Protein AF-Q07NZ4-F1 (afdb_monomer_lite)

Foldseek 3Di:
DDDDDDDDDDDDDDDDDDDDDDPDDDDDDDDPPPPPVPDPPDPDPDPVVVVVVVCVVQQAACLVPLVQLLVQLLVQLCVFPDDPQLSVQQNVCCVPPVDRDHDQVSHPVVCSVCNVVSCVRSVVSSSCSRRPHDD

Organism: Rhodopseudomonas palustris (strain BisA53) (NCBI:txid316055)

Radius of gyration: 34.1 Å; chains: 1; bounding box: 49×61×90 Å

Sequence (135 aa):
MMLRGFMVTSLLLGLTGLAQAQSGGSPVPAQPRLQLHGWTLTKAPDRRVEFIRACTAHMSGRWAHPQQVCGCLHDHAAAVVDDADLREALLRGIGETGVPTIENDWVPPAKQSQIPATFTRIAKPAMQCMFDPLT

Structure (mmCIF, N/CA/C/O backbone):
data_AF-Q07NZ4-F1
#
_entry.id   AF-Q07NZ4-F1
#
loop_
_atom_site.group_PDB
_atom_site.id
_atom_site.type_symbol
_atom_site.label_atom_id
_atom_site.label_alt_id
_atom_site.label_comp_id
_atom_site.label_asym_id
_atom_site.label_entity_id
_atom_site.label_seq_id
_atom_site.pdbx_PDB_ins_code
_atom_site.Cartn_x
_atom_site.Cartn_y
_atom_site.Cartn_z
_atom_site.occupancy
_atom_site.B_iso_or_equiv
_atom_site.auth_seq_id
_atom_site.auth_comp_id
_atom_site.auth_asym_id
_atom_site.auth_atom_id
_atom_site.pdbx_PDB_model_num
ATOM 1 N N . MET A 1 1 ? -4.034 -9.150 -64.696 1.00 35.75 1 MET A N 1
ATOM 2 C CA . MET A 1 1 ? -3.905 -8.746 -66.114 1.00 35.75 1 MET A CA 1
ATOM 3 C 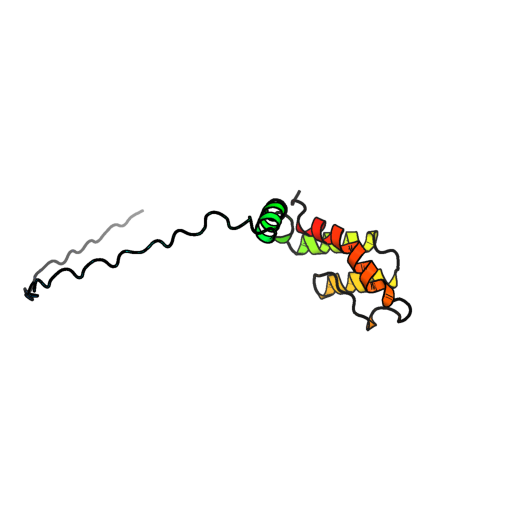C . MET A 1 1 ? -4.194 -7.253 -66.204 1.00 35.75 1 MET A C 1
ATOM 5 O O . MET A 1 1 ? -5.249 -6.891 -65.721 1.00 35.75 1 MET A O 1
ATOM 9 N N . MET A 1 2 ? -3.224 -6.471 -66.720 1.00 40.22 2 MET A N 1
ATOM 10 C CA . MET A 1 2 ? -3.282 -5.191 -67.487 1.00 40.22 2 MET A CA 1
ATOM 11 C C . MET A 1 2 ? -4.311 -4.110 -67.054 1.00 40.22 2 MET A C 1
ATOM 13 O O . MET A 1 2 ? -5.454 -4.429 -66.792 1.00 40.22 2 MET A O 1
ATOM 17 N N . LEU A 1 3 ? -4.037 -2.802 -66.969 1.00 42.41 3 LEU A N 1
ATOM 18 C CA . LEU A 1 3 ? -3.348 -1.855 -67.866 1.00 42.41 3 LEU A CA 1
ATOM 19 C C . LEU A 1 3 ? -2.727 -0.718 -67.004 1.00 42.41 3 LEU A C 1
ATOM 21 O O . LEU A 1 3 ? -3.344 -0.288 -66.039 1.00 42.41 3 LEU A O 1
ATOM 25 N N . ARG A 1 4 ? -1.464 -0.295 -67.158 1.00 46.66 4 ARG A N 1
ATOM 26 C CA . ARG A 1 4 ? -0.868 0.583 -68.196 1.00 46.66 4 ARG A CA 1
ATOM 27 C C . ARG A 1 4 ? -1.462 2.006 -68.302 1.00 46.66 4 ARG A C 1
ATOM 29 O O . ARG A 1 4 ? -2.429 2.205 -69.018 1.00 46.66 4 ARG A O 1
ATOM 36 N N . GLY A 1 5 ? -0.717 2.968 -67.736 1.00 47.03 5 GLY A N 1
ATOM 37 C CA . GLY A 1 5 ? -0.301 4.218 -68.401 1.00 47.03 5 GLY A CA 1
ATOM 38 C C . GLY A 1 5 ? -1.203 5.448 -68.256 1.00 47.03 5 GLY A C 1
ATOM 39 O O . GLY A 1 5 ? -2.384 5.374 -68.545 1.00 47.03 5 GLY A O 1
ATOM 40 N N . PHE A 1 6 ? -0.625 6.595 -67.877 1.00 46.12 6 PHE A N 1
ATOM 41 C CA . PHE A 1 6 ? -0.362 7.716 -68.799 1.00 46.12 6 PHE A CA 1
ATOM 42 C C . PHE A 1 6 ? 0.438 8.823 -68.082 1.00 46.12 6 PHE A C 1
ATOM 44 O O . PHE A 1 6 ? -0.031 9.446 -67.135 1.00 46.12 6 PHE A O 1
ATOM 51 N N . MET A 1 7 ? 1.669 9.052 -68.548 1.00 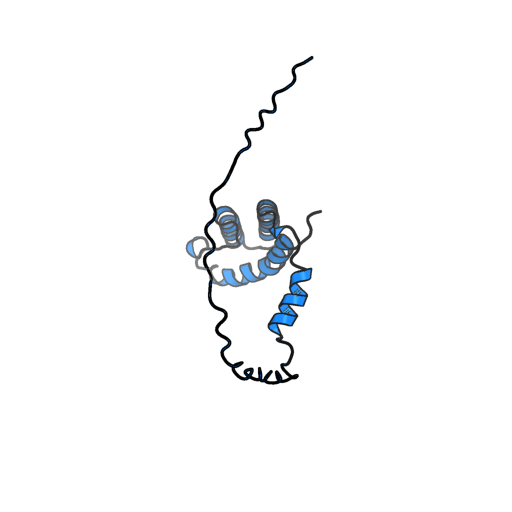46.56 7 MET A N 1
ATOM 52 C CA . MET A 1 7 ? 2.410 10.300 -68.345 1.00 46.56 7 MET A CA 1
ATOM 53 C C . MET A 1 7 ? 1.814 11.354 -69.282 1.00 46.56 7 MET A C 1
ATOM 55 O O . MET A 1 7 ? 1.688 11.084 -70.475 1.00 46.56 7 MET A O 1
ATOM 59 N N . VAL A 1 8 ? 1.537 12.559 -68.782 1.00 52.31 8 VAL A N 1
ATOM 60 C CA . VAL A 1 8 ? 1.455 13.761 -69.622 1.00 52.31 8 VAL A CA 1
ATOM 61 C C . VAL A 1 8 ? 2.265 14.862 -68.951 1.00 52.31 8 VAL A C 1
ATOM 63 O O . VAL A 1 8 ? 1.880 15.449 -67.946 1.00 52.31 8 VAL A O 1
ATOM 66 N N . THR A 1 9 ? 3.435 15.093 -69.527 1.00 51.78 9 THR A N 1
ATOM 67 C CA . THR A 1 9 ? 4.269 16.278 -69.370 1.00 51.78 9 THR A CA 1
ATOM 68 C C . THR A 1 9 ? 3.569 17.493 -69.972 1.00 51.78 9 THR A C 1
ATOM 70 O O . THR A 1 9 ? 3.121 17.443 -71.116 1.00 51.78 9 THR A O 1
ATOM 73 N N . SER A 1 10 ? 3.541 18.615 -69.257 1.00 55.16 10 SER A N 1
ATOM 74 C CA . SER A 1 10 ? 3.364 19.933 -69.869 1.00 55.16 10 SER A CA 1
ATOM 75 C C . SER A 1 10 ? 4.448 20.869 -69.357 1.00 55.16 10 SER A C 1
ATOM 77 O O . SER A 1 10 ? 4.523 21.211 -68.181 1.00 55.16 10 SER A O 1
ATOM 79 N N . LEU A 1 11 ? 5.335 21.184 -70.290 1.00 50.88 11 LEU A N 1
ATOM 80 C CA . LEU A 1 11 ? 6.380 22.189 -70.242 1.00 50.88 11 LEU A CA 1
ATOM 81 C C . LEU A 1 11 ? 5.763 23.521 -70.712 1.00 50.88 11 LEU A C 1
ATOM 83 O O . LEU A 1 11 ? 4.942 23.489 -71.627 1.00 50.88 11 LEU A O 1
ATOM 87 N N . LEU A 1 12 ? 6.188 24.660 -70.149 1.00 49.09 12 LEU A N 1
ATOM 88 C CA . LEU A 1 12 ? 6.793 25.814 -70.856 1.00 49.09 12 LEU A CA 1
ATOM 89 C C . LEU A 1 12 ? 6.670 27.125 -70.036 1.00 49.09 12 LEU A C 1
ATOM 91 O O . LEU A 1 12 ? 5.575 27.521 -69.657 1.00 49.09 12 LEU A O 1
ATOM 95 N N . LEU A 1 13 ? 7.848 27.739 -69.820 1.00 48.38 13 LEU A N 1
ATOM 96 C CA . LEU A 1 13 ? 8.247 29.165 -69.733 1.00 48.38 13 LEU A CA 1
ATOM 97 C C . LEU A 1 13 ? 7.294 30.173 -69.055 1.00 48.38 13 LEU A C 1
ATOM 99 O O . LEU A 1 13 ? 6.134 30.281 -69.408 1.00 48.38 13 LEU A O 1
ATOM 103 N N . GLY A 1 14 ? 7.713 31.057 -68.148 1.00 43.81 14 GLY A N 1
ATOM 104 C CA . GLY A 1 14 ? 9.016 31.688 -67.929 1.00 43.81 14 GLY A CA 1
ATOM 105 C C . GLY A 1 14 ? 8.795 33.205 -67.901 1.00 43.81 14 GLY A C 1
ATOM 106 O O . GLY A 1 14 ? 8.300 33.732 -68.884 1.00 43.81 14 GLY A O 1
ATOM 107 N N . LEU A 1 15 ? 9.132 33.894 -66.804 1.00 50.94 15 LEU A N 1
ATOM 108 C CA . LEU A 1 15 ? 9.283 35.356 -66.741 1.00 50.94 15 LEU A CA 1
ATOM 109 C C . LEU A 1 15 ? 10.219 35.717 -65.578 1.00 50.94 15 LEU A C 1
ATOM 111 O O . LEU A 1 15 ? 10.014 35.355 -64.422 1.00 50.94 15 LEU A O 1
ATOM 115 N N . THR A 1 16 ? 11.291 36.392 -65.957 1.00 50.34 16 THR A N 1
ATOM 116 C CA . THR A 1 16 ? 12.412 36.900 -65.172 1.00 50.34 16 THR A CA 1
ATOM 117 C C . THR A 1 16 ? 12.015 38.064 -64.265 1.00 50.34 16 THR A C 1
ATOM 119 O O . THR A 1 16 ? 11.430 39.035 -64.735 1.00 50.34 16 THR A O 1
ATOM 122 N N . GLY A 1 17 ? 12.446 38.018 -63.003 1.00 43.56 17 GLY A N 1
ATOM 123 C CA . GLY A 1 17 ? 12.473 39.162 -62.091 1.00 43.56 17 GLY A CA 1
ATOM 124 C C . GLY A 1 17 ? 13.681 39.064 -61.159 1.00 43.56 17 GLY A C 1
ATOM 125 O O . GLY A 1 17 ? 13.630 38.379 -60.144 1.00 43.56 17 GLY A O 1
ATOM 126 N N . LEU A 1 18 ? 14.787 39.715 -61.533 1.00 50.47 18 LEU A N 1
ATOM 127 C CA . LEU A 1 18 ? 15.975 39.900 -60.696 1.00 50.47 18 LEU A CA 1
ATOM 128 C C . LEU A 1 18 ? 15.691 41.009 -59.677 1.00 50.47 18 LEU A C 1
ATOM 130 O O . LEU A 1 18 ? 15.681 42.186 -60.028 1.00 50.47 18 LEU A O 1
ATOM 134 N N . ALA A 1 19 ? 15.486 40.645 -58.413 1.00 47.97 19 ALA A N 1
ATOM 135 C CA . ALA A 1 19 ? 15.587 41.589 -57.308 1.00 47.97 19 ALA A CA 1
ATOM 136 C C . ALA A 1 19 ? 17.041 41.601 -56.811 1.00 47.97 19 ALA A C 1
ATOM 138 O O . ALA A 1 19 ? 17.500 40.660 -56.164 1.00 47.97 19 ALA A O 1
ATOM 139 N N . GLN A 1 20 ? 17.781 42.664 -57.140 1.00 53.41 20 GLN A N 1
ATOM 140 C CA . GLN A 1 20 ? 19.072 42.975 -56.525 1.00 53.41 20 GLN A CA 1
ATOM 141 C C . GLN A 1 20 ? 18.849 43.355 -55.055 1.00 53.41 20 GLN A C 1
ATOM 143 O O . GLN A 1 20 ? 18.386 44.454 -54.757 1.00 53.41 20 GLN A O 1
ATOM 148 N N . ALA A 1 21 ? 19.214 42.465 -54.133 1.00 41.09 21 ALA A N 1
ATOM 149 C CA . ALA A 1 21 ? 19.434 42.830 -52.739 1.00 41.09 21 ALA A CA 1
ATOM 150 C C . ALA A 1 21 ? 20.914 43.195 -52.560 1.00 41.09 21 ALA A C 1
ATOM 152 O O . ALA A 1 21 ? 21.815 42.399 -52.818 1.00 41.09 21 ALA A O 1
ATOM 153 N N . GLN A 1 22 ? 21.138 44.448 -52.183 1.00 48.47 22 GLN A N 1
ATOM 154 C CA . GLN A 1 22 ? 22.433 45.103 -52.084 1.00 48.47 22 GLN A CA 1
ATOM 155 C C . GLN A 1 22 ? 23.239 44.525 -50.913 1.00 48.47 22 GLN A C 1
ATOM 157 O O . GLN A 1 22 ? 22.796 44.549 -49.765 1.00 48.47 22 GLN A O 1
ATOM 162 N N . SER A 1 23 ? 24.439 44.023 -51.205 1.00 47.28 23 SER A N 1
ATOM 163 C CA . SER A 1 23 ? 25.439 43.610 -50.222 1.00 47.28 23 SER A CA 1
ATOM 164 C C . SER A 1 23 ? 26.074 44.845 -49.574 1.00 47.28 23 SER A C 1
ATOM 166 O O . SER A 1 23 ? 27.120 45.328 -50.008 1.00 47.28 23 SER A O 1
ATOM 168 N N . GLY A 1 24 ? 25.417 45.377 -48.545 1.00 39.44 24 GLY A N 1
ATOM 169 C CA . GLY A 1 24 ? 26.001 46.348 -47.626 1.00 39.44 24 GLY A CA 1
ATOM 170 C C . GLY A 1 24 ? 26.889 45.632 -46.612 1.00 39.44 24 GLY A C 1
ATOM 171 O O . GLY A 1 24 ? 26.389 45.014 -45.675 1.00 39.44 24 GLY A O 1
ATOM 172 N N . GLY A 1 25 ? 28.205 45.700 -46.812 1.00 49.34 25 GLY A N 1
ATOM 173 C CA . GLY A 1 25 ? 29.181 45.330 -45.794 1.00 49.34 25 GLY A CA 1
ATOM 174 C C . GLY A 1 25 ? 29.096 46.298 -44.616 1.00 49.34 25 GLY A C 1
ATOM 175 O O . GLY A 1 25 ? 29.347 47.490 -44.776 1.00 49.34 25 GLY A O 1
ATOM 176 N N . SER A 1 26 ? 28.751 45.769 -43.444 1.00 39.88 26 SER A N 1
ATOM 177 C CA . SER A 1 26 ? 28.847 46.457 -42.157 1.00 39.88 26 SER A CA 1
ATOM 178 C C . SER A 1 26 ? 29.782 45.669 -41.233 1.00 39.88 26 SER A C 1
ATOM 180 O O . SER A 1 26 ? 29.860 44.442 -41.345 1.00 39.88 26 SER A O 1
ATOM 182 N N . PRO A 1 27 ? 30.534 46.362 -40.363 1.00 46.12 27 PRO A N 1
ATOM 183 C CA . PRO A 1 27 ? 31.675 45.808 -39.652 1.00 46.12 27 PRO A CA 1
ATOM 184 C C . PRO A 1 27 ? 31.244 44.762 -38.626 1.00 46.12 27 PRO A C 1
ATOM 186 O O . PRO A 1 27 ? 30.232 44.900 -37.941 1.00 46.12 27 PRO A O 1
ATOM 189 N N . VAL A 1 28 ? 32.060 43.715 -38.534 1.00 54.81 28 VAL A N 1
ATOM 190 C CA . VAL A 1 28 ? 31.946 42.603 -37.589 1.00 54.81 28 VAL A CA 1
ATOM 191 C C . VAL A 1 28 ? 31.781 43.153 -36.164 1.00 54.81 28 VAL A C 1
ATOM 193 O O . VAL A 1 28 ? 32.702 43.813 -35.675 1.00 54.81 28 VAL A O 1
ATOM 196 N N . PRO A 1 29 ? 30.662 42.902 -35.460 1.00 52.50 29 PRO A N 1
ATOM 197 C CA . PRO A 1 29 ? 30.623 43.155 -34.032 1.00 52.50 29 PRO A CA 1
ATOM 198 C C . PRO A 1 29 ? 31.570 42.166 -33.349 1.00 52.50 29 PRO A C 1
ATOM 200 O O . PRO A 1 29 ? 31.528 40.958 -33.599 1.00 52.50 29 PRO A O 1
ATOM 203 N N . ALA A 1 30 ? 32.457 42.708 -32.515 1.00 58.41 30 ALA A N 1
ATOM 204 C CA . ALA A 1 30 ? 33.366 41.953 -31.671 1.00 58.41 30 ALA A CA 1
ATOM 205 C C . ALA A 1 30 ? 32.610 40.817 -30.973 1.00 58.41 30 ALA A C 1
ATOM 207 O O . ALA A 1 30 ? 31.564 41.036 -30.358 1.00 58.41 30 ALA A O 1
ATOM 208 N N . GLN A 1 31 ? 33.140 39.600 -31.098 1.00 56.28 31 GLN A N 1
ATOM 209 C CA . GLN A 1 31 ? 32.564 38.430 -30.455 1.00 56.28 31 GLN A CA 1
ATOM 210 C C . GLN A 1 31 ? 32.399 38.701 -28.955 1.00 56.28 31 GLN A C 1
ATOM 212 O O . GLN A 1 31 ? 33.377 39.091 -28.304 1.00 56.28 31 GLN A O 1
ATOM 217 N N . PRO A 1 32 ? 31.216 38.464 -28.363 1.00 48.53 32 PRO A N 1
ATOM 218 C CA . PRO A 1 32 ? 31.150 38.326 -26.928 1.00 48.53 32 PRO A CA 1
ATOM 219 C C . PRO A 1 32 ? 31.993 37.098 -26.596 1.00 48.53 32 PRO A C 1
ATOM 221 O O . PRO A 1 32 ? 31.660 35.976 -26.981 1.00 48.53 32 PRO A O 1
ATOM 224 N N . ARG A 1 33 ? 33.124 37.316 -25.913 1.00 54.22 33 ARG A N 1
ATOM 225 C CA . ARG A 1 33 ? 33.806 36.261 -25.166 1.00 54.22 33 ARG A CA 1
ATOM 226 C C . ARG A 1 33 ? 32.720 35.617 -24.309 1.00 54.22 33 ARG A C 1
ATOM 228 O O . ARG A 1 33 ? 32.314 36.191 -23.302 1.00 54.22 33 ARG A O 1
ATOM 235 N N . LEU A 1 34 ? 32.239 34.445 -24.715 1.00 58.56 34 LEU A N 1
ATOM 236 C CA . LEU A 1 34 ? 31.571 33.527 -23.813 1.00 58.56 34 LEU A CA 1
ATOM 237 C C . LEU A 1 34 ? 32.622 33.203 -22.757 1.00 58.56 34 LEU A C 1
ATOM 239 O O . LEU A 1 34 ? 33.463 32.324 -22.935 1.00 58.56 34 LEU A O 1
ATOM 243 N N . GLN A 1 35 ? 32.633 33.993 -21.682 1.00 59.94 35 GLN A N 1
ATOM 244 C CA . GLN A 1 35 ? 33.225 33.574 -20.431 1.00 59.94 35 GLN A CA 1
ATOM 245 C C . GLN A 1 35 ? 32.441 32.332 -20.033 1.00 59.94 35 GLN A C 1
ATOM 247 O O . GLN A 1 35 ? 31.366 32.407 -19.433 1.00 59.94 35 GLN A O 1
ATOM 252 N N . LEU A 1 36 ? 32.978 31.178 -20.425 1.00 59.81 36 LEU A N 1
ATOM 253 C CA . LEU A 1 36 ? 32.728 29.925 -19.751 1.00 59.81 36 LEU A CA 1
ATOM 254 C C . LEU A 1 36 ? 33.226 30.166 -18.326 1.00 59.81 36 LEU A C 1
ATOM 256 O O . LEU A 1 36 ? 34.413 30.043 -18.027 1.00 59.81 36 LEU A O 1
ATOM 260 N N . HIS A 1 37 ? 32.326 30.655 -17.479 1.00 61.69 37 HIS A N 1
ATOM 261 C CA . HIS A 1 37 ? 32.547 30.724 -16.052 1.00 61.69 37 HIS A CA 1
ATOM 262 C C . HIS A 1 37 ? 32.787 29.280 -15.652 1.00 61.69 37 HIS A C 1
ATOM 264 O O . HIS A 1 37 ? 31.861 28.471 -15.708 1.00 61.69 37 HIS A O 1
ATOM 270 N N . GLY A 1 38 ? 34.057 28.952 -15.399 1.00 53.41 38 GLY A N 1
ATOM 271 C CA . GLY A 1 38 ? 34.495 27.617 -15.039 1.00 53.41 38 GLY A CA 1
ATOM 272 C C . GLY A 1 38 ? 33.612 27.131 -13.910 1.00 53.41 38 GLY A C 1
ATOM 273 O O . GLY A 1 38 ? 33.710 27.625 -12.787 1.00 53.41 38 GLY A O 1
ATOM 274 N N . TRP A 1 39 ? 32.693 26.224 -14.239 1.00 54.09 39 TRP A N 1
ATOM 275 C CA . TRP A 1 39 ? 31.882 25.561 -13.244 1.00 54.09 39 TRP A CA 1
ATOM 276 C C . TRP A 1 39 ? 32.850 24.907 -12.282 1.00 54.09 39 TRP A C 1
ATOM 278 O O . TRP A 1 39 ? 33.706 24.113 -12.670 1.00 54.09 39 TRP A O 1
ATOM 288 N N . THR A 1 40 ? 32.747 25.331 -11.034 1.00 56.81 40 THR A N 1
ATOM 289 C CA . THR A 1 40 ? 33.472 24.786 -9.907 1.00 56.8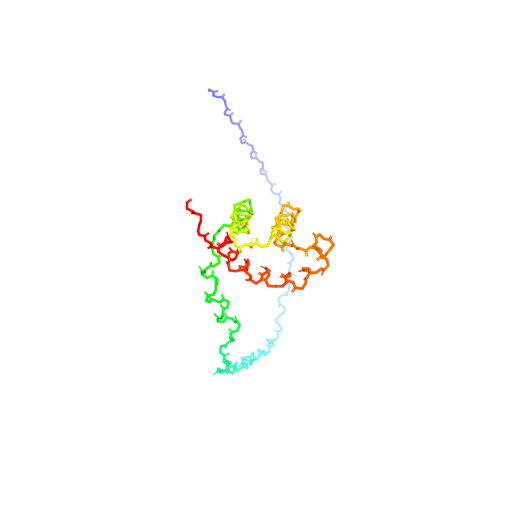1 40 THR A CA 1
ATOM 290 C C . THR A 1 40 ? 33.374 23.265 -9.949 1.00 56.81 40 THR A C 1
ATOM 292 O O . THR A 1 40 ? 32.328 22.662 -9.705 1.00 56.81 40 THR A O 1
ATOM 295 N N . LEU A 1 41 ? 34.497 22.646 -10.308 1.00 60.88 41 LEU A N 1
ATOM 296 C CA . LEU A 1 41 ? 34.736 21.211 -10.301 1.00 60.88 41 LEU A CA 1
ATOM 297 C C . LEU A 1 41 ? 34.849 20.732 -8.846 1.00 60.88 41 LEU A C 1
ATOM 299 O O . LEU A 1 41 ? 35.907 20.294 -8.431 1.00 60.88 41 LEU A O 1
ATOM 303 N N . THR A 1 42 ? 33.790 20.881 -8.052 1.00 62.94 42 THR A N 1
ATOM 304 C CA . THR A 1 42 ? 33.648 20.315 -6.695 1.00 62.94 42 THR A CA 1
ATOM 305 C C . THR A 1 42 ? 32.193 20.404 -6.215 1.00 62.94 42 THR A C 1
ATOM 307 O O . THR A 1 42 ? 31.918 20.670 -5.047 1.00 62.94 42 THR A O 1
ATOM 310 N N . LYS A 1 43 ? 31.201 20.175 -7.085 1.00 64.44 43 LYS A N 1
ATOM 311 C CA . LYS A 1 43 ? 29.858 19.879 -6.570 1.00 64.44 43 LYS A CA 1
ATOM 312 C C . LYS A 1 43 ? 29.869 18.423 -6.115 1.00 64.44 43 LYS A C 1
ATOM 314 O O . LYS A 1 43 ? 29.976 17.527 -6.948 1.00 64.44 43 LYS A O 1
ATOM 319 N N . ALA A 1 44 ? 29.841 18.201 -4.800 1.00 69.00 44 ALA A N 1
ATOM 320 C CA . ALA A 1 44 ? 29.696 16.862 -4.236 1.00 69.00 44 ALA A CA 1
ATOM 321 C C . ALA A 1 44 ? 28.527 16.147 -4.942 1.00 69.00 44 ALA A C 1
ATOM 323 O O . ALA A 1 44 ? 27.523 16.812 -5.233 1.00 69.00 44 ALA A O 1
ATOM 324 N N . PRO A 1 45 ? 28.649 14.845 -5.261 1.00 75.12 45 PRO A N 1
ATOM 325 C CA . PRO A 1 45 ? 27.588 14.128 -5.948 1.00 75.12 45 PRO A CA 1
ATOM 326 C C . PRO A 1 45 ? 26.295 14.280 -5.151 1.00 75.12 45 PRO A C 1
ATOM 328 O O . PRO A 1 45 ? 26.266 14.073 -3.934 1.00 75.12 45 PRO A O 1
ATOM 331 N N . ASP A 1 46 ? 25.237 14.706 -5.836 1.00 86.44 46 ASP A N 1
ATOM 332 C CA . ASP A 1 46 ? 23.928 14.856 -5.222 1.00 86.44 46 ASP A CA 1
ATOM 333 C C . ASP A 1 46 ? 23.478 13.477 -4.720 1.00 86.44 46 ASP A C 1
ATOM 335 O O . ASP A 1 46 ? 23.235 12.559 -5.508 1.00 86.44 46 ASP A O 1
ATOM 339 N N . ARG A 1 47 ? 23.386 13.323 -3.393 1.00 89.81 47 ARG A N 1
ATOM 340 C CA . ARG A 1 47 ? 23.028 12.047 -2.761 1.00 89.81 47 ARG A CA 1
ATOM 341 C C . ARG A 1 47 ? 21.668 11.534 -3.223 1.00 89.81 47 ARG A C 1
ATOM 343 O O . ARG A 1 47 ? 21.479 10.323 -3.292 1.00 89.81 47 ARG A O 1
ATOM 350 N N . ARG A 1 48 ? 20.732 12.429 -3.555 1.00 85.75 48 ARG A N 1
ATOM 351 C CA . ARG A 1 48 ? 19.425 12.048 -4.094 1.00 85.75 48 ARG A CA 1
ATOM 352 C C . ARG A 1 48 ? 19.575 11.471 -5.496 1.00 85.75 48 ARG A C 1
ATOM 354 O O . ARG A 1 48 ? 18.943 10.465 -5.795 1.00 85.75 48 ARG A O 1
ATOM 361 N N . VAL A 1 49 ? 20.408 12.079 -6.339 1.00 88.88 49 VAL A N 1
ATOM 362 C CA . VAL A 1 49 ? 20.664 11.580 -7.700 1.00 88.88 49 VAL A CA 1
ATOM 363 C C . VAL A 1 49 ? 21.341 10.212 -7.656 1.00 88.88 49 VAL A C 1
ATOM 365 O O . VAL A 1 49 ? 20.949 9.323 -8.409 1.00 88.88 49 VAL A O 1
ATOM 368 N N . GLU A 1 50 ? 22.302 10.017 -6.752 1.00 91.31 50 GLU A N 1
ATOM 369 C CA . GLU A 1 50 ? 22.969 8.721 -6.590 1.00 91.31 50 GLU A CA 1
ATOM 370 C C . GLU A 1 50 ? 21.999 7.637 -6.109 1.00 91.31 50 GLU A C 1
ATOM 372 O O . GLU A 1 50 ? 21.956 6.546 -6.671 1.00 91.31 50 GLU A O 1
ATOM 377 N N . PHE A 1 51 ? 21.155 7.966 -5.127 1.00 87.62 51 PHE A N 1
ATOM 378 C CA . PHE A 1 51 ? 20.098 7.073 -4.661 1.00 87.62 51 PHE A CA 1
ATOM 379 C C . PHE A 1 51 ? 19.133 6.692 -5.791 1.00 87.62 51 PHE A C 1
ATOM 381 O O . PHE A 1 51 ? 18.887 5.511 -6.012 1.00 87.62 51 PHE A O 1
ATOM 388 N N . ILE A 1 52 ? 18.632 7.672 -6.554 1.00 86.94 52 ILE A N 1
ATOM 389 C CA . ILE A 1 52 ? 17.723 7.409 -7.680 1.00 86.94 52 ILE A CA 1
ATOM 390 C C . ILE A 1 52 ? 18.391 6.493 -8.707 1.00 86.94 52 ILE A C 1
ATOM 392 O O . ILE A 1 52 ? 17.754 5.542 -9.151 1.00 86.94 52 ILE A O 1
ATOM 396 N N . ARG A 1 53 ? 19.663 6.737 -9.055 1.00 88.00 53 ARG A N 1
ATOM 397 C CA . ARG A 1 53 ? 20.408 5.893 -10.001 1.00 88.00 53 ARG A CA 1
ATOM 398 C C . ARG A 1 53 ? 20.549 4.456 -9.499 1.00 88.00 53 ARG A C 1
ATOM 400 O O . ARG A 1 53 ? 20.415 3.529 -10.292 1.00 88.00 53 ARG A O 1
ATOM 407 N N . ALA A 1 54 ? 20.806 4.270 -8.205 1.00 85.81 54 ALA A N 1
ATOM 408 C CA . ALA A 1 54 ? 20.860 2.943 -7.601 1.00 85.81 54 ALA A CA 1
ATOM 409 C C . ALA A 1 54 ? 19.490 2.245 -7.649 1.00 85.81 54 ALA A C 1
ATOM 411 O O . ALA A 1 54 ? 19.419 1.046 -7.889 1.00 85.81 54 ALA A O 1
ATOM 412 N N . CYS A 1 55 ? 18.396 2.990 -7.473 1.00 82.75 55 CYS A N 1
ATOM 413 C CA . CYS A 1 55 ? 17.046 2.433 -7.477 1.00 82.75 55 CYS A CA 1
ATOM 414 C C . CYS A 1 55 ? 16.506 2.123 -8.878 1.00 82.75 55 CYS A C 1
ATOM 416 O O . CYS A 1 55 ? 15.808 1.126 -9.039 1.00 82.75 55 CYS A O 1
ATOM 418 N N . THR A 1 56 ? 16.794 2.939 -9.897 1.00 83.38 56 THR A N 1
ATOM 419 C CA . THR A 1 56 ? 16.153 2.821 -11.222 1.00 83.38 56 THR A CA 1
ATOM 420 C C . THR A 1 56 ? 16.429 1.495 -11.921 1.00 83.38 56 THR A C 1
ATOM 422 O O . THR A 1 56 ? 15.541 0.998 -12.607 1.00 83.38 56 THR A O 1
ATOM 425 N N . ALA A 1 57 ? 17.599 0.883 -11.714 1.00 76.19 57 ALA A N 1
ATOM 426 C CA . ALA A 1 57 ? 17.896 -0.453 -12.241 1.00 76.19 57 ALA A CA 1
ATOM 427 C C . ALA A 1 57 ? 16.967 -1.540 -11.667 1.00 76.19 57 ALA A C 1
ATOM 429 O O . ALA A 1 57 ? 16.690 -2.536 -12.330 1.00 76.19 57 ALA A O 1
ATOM 430 N N . HIS A 1 58 ? 16.450 -1.326 -10.456 1.00 73.75 58 HIS A N 1
ATOM 431 C CA . HIS A 1 58 ? 15.483 -2.205 -9.805 1.00 73.75 58 HIS A CA 1
ATOM 432 C C . HIS A 1 58 ? 14.031 -1.826 -10.119 1.00 73.75 58 HIS A C 1
ATOM 434 O O . HIS A 1 58 ? 13.134 -2.577 -9.770 1.00 73.75 58 HIS A O 1
ATOM 440 N N . MET A 1 59 ? 13.770 -0.700 -10.796 1.00 74.19 59 MET A N 1
ATOM 441 C CA . MET A 1 59 ? 12.416 -0.256 -11.151 1.00 74.19 59 MET A CA 1
ATOM 442 C C . MET A 1 59 ? 11.948 -0.789 -12.516 1.00 74.19 59 MET A C 1
ATOM 444 O O . MET A 1 59 ? 11.372 -0.068 -13.331 1.00 74.19 59 MET A O 1
ATOM 448 N N . SER A 1 60 ? 12.196 -2.069 -12.778 1.00 71.56 60 SER A N 1
ATOM 449 C CA . SER A 1 60 ? 11.679 -2.795 -13.943 1.00 71.56 60 SER A CA 1
ATOM 450 C C . SER A 1 60 ? 10.798 -3.927 -13.438 1.00 71.56 60 SER A C 1
ATOM 452 O O . SER A 1 60 ? 11.182 -4.589 -12.488 1.00 71.56 60 SER A O 1
ATOM 454 N N . GLY A 1 61 ? 9.599 -4.123 -13.987 1.00 78.12 61 GLY A N 1
ATOM 455 C CA . GLY A 1 61 ? 8.714 -5.166 -13.467 1.00 78.12 61 GLY A CA 1
ATOM 456 C C . GLY A 1 61 ? 7.249 -4.974 -13.819 1.00 78.12 61 GLY A C 1
ATOM 457 O O . GLY A 1 61 ? 6.901 -4.325 -14.808 1.00 78.12 61 GLY A O 1
ATOM 458 N N . ARG A 1 62 ? 6.384 -5.545 -12.980 1.00 80.44 62 ARG A N 1
ATOM 459 C CA . ARG A 1 62 ? 4.926 -5.569 -13.158 1.00 80.44 62 ARG A CA 1
ATOM 460 C C . ARG A 1 62 ? 4.249 -4.202 -13.169 1.00 80.44 62 ARG A C 1
ATOM 462 O O . ARG A 1 62 ? 3.088 -4.142 -13.548 1.00 80.44 62 ARG A O 1
ATOM 469 N N . TRP A 1 63 ? 4.923 -3.109 -12.811 1.00 79.38 63 TRP A N 1
ATOM 470 C CA . TRP A 1 63 ? 4.333 -1.763 -12.805 1.00 79.38 63 TRP A CA 1
ATOM 471 C C . TRP A 1 63 ? 3.691 -1.353 -14.147 1.00 79.38 63 TRP A C 1
ATOM 473 O O . TRP A 1 63 ? 2.743 -0.573 -14.148 1.00 79.38 63 TRP A O 1
ATOM 483 N N . ALA A 1 64 ? 4.144 -1.913 -15.276 1.00 84.38 64 ALA A N 1
ATOM 484 C CA . ALA A 1 64 ? 3.526 -1.718 -16.594 1.00 84.38 64 ALA A CA 1
ATOM 485 C C . ALA A 1 64 ? 2.233 -2.545 -16.825 1.00 84.38 64 ALA A C 1
ATOM 487 O O . ALA A 1 64 ? 1.543 -2.351 -17.824 1.00 84.38 64 ALA A O 1
ATOM 488 N N . HIS A 1 65 ? 1.889 -3.452 -15.906 1.00 87.62 65 HIS A N 1
ATOM 489 C CA . HIS A 1 65 ? 0.743 -4.369 -15.934 1.00 87.62 65 HIS A CA 1
ATOM 490 C C . HIS A 1 65 ? -0.072 -4.251 -14.630 1.00 87.62 65 HIS A C 1
ATOM 492 O O . HIS A 1 65 ? 0.032 -5.103 -13.740 1.00 87.62 65 HIS A O 1
ATOM 498 N N . PRO A 1 66 ? -0.907 -3.205 -14.492 1.00 84.19 66 PRO A N 1
ATOM 499 C CA . PRO A 1 66 ? -1.543 -2.846 -13.223 1.00 84.19 66 PRO A CA 1
ATOM 500 C C . PRO A 1 66 ? -2.409 -3.961 -12.623 1.00 84.19 66 PRO A C 1
ATOM 502 O O . PRO A 1 66 ? -2.447 -4.115 -11.406 1.00 84.19 66 PRO A O 1
ATOM 505 N N . GLN A 1 67 ? -3.047 -4.794 -13.449 1.00 87.62 67 GLN A N 1
ATOM 506 C CA . GLN A 1 67 ? -3.868 -5.916 -12.980 1.00 87.62 67 GLN A CA 1
ATOM 507 C C . GLN A 1 67 ? -3.039 -6.953 -12.213 1.00 87.62 67 GLN A C 1
ATOM 509 O O . GLN A 1 67 ? -3.502 -7.507 -11.220 1.00 87.62 67 GLN A O 1
ATOM 514 N N . GLN A 1 68 ? -1.797 -7.190 -12.640 1.00 88.94 68 GLN A N 1
ATOM 515 C CA . GLN A 1 68 ? -0.904 -8.141 -11.979 1.00 88.94 68 GLN A CA 1
ATOM 516 C C . GLN A 1 68 ? -0.353 -7.579 -10.668 1.00 88.94 68 GLN A C 1
ATOM 518 O O . GLN A 1 68 ? -0.208 -8.320 -9.698 1.00 88.94 68 GLN A O 1
ATOM 523 N N . VAL A 1 69 ? -0.093 -6.267 -10.616 1.00 90.06 69 VAL A N 1
ATOM 524 C CA . VAL A 1 69 ? 0.276 -5.580 -9.369 1.00 90.06 69 VAL A CA 1
ATOM 525 C C . VAL A 1 69 ? -0.865 -5.676 -8.361 1.00 90.06 69 VAL A C 1
ATOM 527 O O . VAL A 1 69 ? -0.624 -6.063 -7.221 1.00 90.06 69 VAL A O 1
ATOM 530 N N . CYS A 1 70 ? -2.100 -5.385 -8.784 1.00 90.38 70 CYS A N 1
ATOM 531 C CA . CYS A 1 70 ? -3.273 -5.431 -7.911 1.00 90.38 70 CYS A CA 1
ATOM 532 C C . CYS A 1 70 ? -3.527 -6.844 -7.370 1.00 90.38 70 CYS A C 1
ATOM 534 O O . CYS A 1 70 ? -3.738 -6.993 -6.170 1.00 90.38 70 CYS A O 1
ATOM 536 N N . GLY A 1 71 ? -3.445 -7.875 -8.221 1.00 91.75 71 GLY A N 1
ATOM 537 C CA . GLY A 1 71 ? -3.581 -9.271 -7.790 1.00 91.75 71 GLY A CA 1
ATOM 538 C C . GLY A 1 71 ? -2.509 -9.676 -6.773 1.00 91.75 71 GLY A C 1
ATOM 539 O O . GLY A 1 71 ? -2.835 -10.102 -5.671 1.00 91.75 71 GLY A O 1
ATOM 540 N N . CYS A 1 72 ? -1.233 -9.431 -7.094 1.00 93.44 72 CYS A N 1
ATOM 541 C CA . CYS A 1 72 ? -0.110 -9.705 -6.189 1.00 93.44 72 CYS A CA 1
ATOM 542 C C . CYS A 1 72 ? -0.272 -9.007 -4.830 1.00 93.44 72 CYS A C 1
ATOM 544 O O . CYS A 1 72 ? -0.055 -9.602 -3.774 1.00 93.44 72 CYS A O 1
ATOM 546 N N . LEU A 1 73 ? -0.661 -7.731 -4.851 1.00 94.00 73 LEU A N 1
ATOM 547 C CA . LEU A 1 73 ? -0.824 -6.932 -3.646 1.00 94.00 73 LEU A CA 1
ATOM 548 C C . LEU A 1 73 ? -1.993 -7.428 -2.789 1.00 94.00 73 LEU A C 1
ATOM 550 O O . LEU A 1 73 ? -1.860 -7.476 -1.568 1.00 94.00 73 LEU A O 1
ATOM 554 N N . HIS A 1 74 ? -3.107 -7.810 -3.418 1.00 95.69 74 HIS A N 1
ATOM 555 C CA . HIS A 1 74 ? -4.258 -8.391 -2.735 1.00 95.69 74 HIS A CA 1
ATOM 556 C C . HIS A 1 74 ? -3.868 -9.689 -2.011 1.00 95.69 74 HIS A C 1
ATOM 558 O O . HIS A 1 74 ? -4.147 -9.836 -0.821 1.00 95.69 74 HIS A O 1
ATOM 564 N N . ASP A 1 75 ? -3.148 -10.589 -2.684 1.00 95.62 75 ASP A N 1
ATOM 565 C CA . ASP A 1 75 ? -2.685 -11.853 -2.098 1.00 95.62 75 ASP A CA 1
ATOM 566 C C . ASP A 1 75 ? -1.731 -11.622 -0.917 1.00 95.62 75 ASP A C 1
ATOM 568 O O . ASP A 1 75 ? -1.881 -12.222 0.151 1.00 95.62 75 ASP A O 1
ATOM 572 N N . HIS A 1 76 ? -0.780 -10.695 -1.062 1.00 95.69 76 HIS A N 1
ATOM 573 C CA . HIS A 1 76 ? 0.119 -10.336 0.030 1.00 95.69 76 HIS A CA 1
ATOM 574 C C . HIS A 1 76 ? -0.613 -9.690 1.206 1.00 95.69 76 HIS A C 1
ATOM 576 O O . HIS A 1 76 ? -0.339 -10.051 2.349 1.00 95.69 76 HIS A O 1
ATOM 582 N N . ALA A 1 77 ? -1.541 -8.765 0.955 1.00 95.69 77 ALA A N 1
ATOM 583 C CA . ALA A 1 77 ? -2.345 -8.137 2.000 1.00 95.69 77 ALA A CA 1
ATOM 584 C C . ALA A 1 77 ? -3.163 -9.177 2.772 1.00 95.69 77 ALA A C 1
ATOM 586 O O . ALA A 1 77 ? -3.189 -9.142 4.004 1.00 95.69 77 ALA A O 1
ATOM 587 N N . ALA A 1 78 ? -3.748 -10.143 2.061 1.00 96.44 78 ALA A N 1
ATOM 588 C CA . ALA A 1 78 ? -4.482 -11.239 2.671 1.00 96.44 78 ALA A CA 1
ATOM 589 C C . ALA A 1 78 ? -3.592 -12.129 3.558 1.00 96.44 78 ALA A C 1
ATOM 591 O O . ALA A 1 78 ? -4.044 -12.596 4.602 1.00 96.44 78 ALA A O 1
ATOM 592 N N . ALA A 1 79 ? -2.334 -12.337 3.161 1.00 96.25 79 ALA A N 1
ATOM 593 C CA . ALA A 1 79 ? -1.401 -13.219 3.855 1.00 96.25 79 ALA A CA 1
ATOM 594 C C . ALA A 1 79 ? -0.692 -12.579 5.061 1.00 96.25 79 ALA A C 1
ATOM 596 O O . ALA A 1 79 ? -0.392 -13.282 6.022 1.00 96.25 79 ALA A O 1
ATOM 597 N N . VAL A 1 80 ? -0.365 -11.280 5.011 1.00 95.56 80 VAL A N 1
ATOM 598 C CA . VAL A 1 80 ? 0.506 -10.651 6.027 1.00 95.56 80 VAL A CA 1
ATOM 599 C C . VAL A 1 80 ? -0.241 -9.825 7.068 1.00 95.56 80 VAL A C 1
ATOM 601 O O . VAL A 1 80 ? 0.322 -9.540 8.123 1.00 95.56 80 VAL A O 1
ATOM 604 N N . VAL A 1 81 ? -1.469 -9.378 6.800 1.00 96.38 81 VAL A N 1
ATOM 605 C CA . VAL A 1 81 ? -2.249 -8.580 7.758 1.00 96.38 81 VAL A CA 1
ATOM 606 C C . VAL A 1 81 ? -3.079 -9.521 8.622 1.00 96.38 81 VAL A C 1
ATOM 608 O O . VAL A 1 81 ? -4.012 -10.135 8.121 1.00 96.38 81 VAL A O 1
ATOM 611 N N . ASP A 1 82 ? -2.748 -9.638 9.912 1.00 95.62 82 ASP A N 1
ATOM 612 C CA . ASP A 1 82 ? -3.377 -10.625 10.809 1.00 95.62 82 ASP A CA 1
ATOM 613 C C . ASP A 1 82 ? -4.788 -10.212 11.250 1.00 95.62 82 ASP A C 1
ATOM 615 O O . ASP A 1 82 ? -5.712 -11.031 11.258 1.00 95.62 82 ASP A O 1
ATOM 619 N N . ASP A 1 83 ? -4.966 -8.937 11.609 1.00 97.69 83 ASP A N 1
ATOM 620 C CA . ASP A 1 83 ? -6.243 -8.419 12.098 1.00 97.69 83 ASP A CA 1
ATOM 621 C C . ASP A 1 83 ? -7.284 -8.402 10.974 1.00 97.69 83 ASP A C 1
ATOM 623 O O . ASP A 1 83 ? -7.048 -7.847 9.901 1.00 97.69 83 ASP A O 1
ATOM 627 N N . ALA A 1 84 ? -8.430 -9.036 11.223 1.00 98.00 84 ALA A N 1
ATOM 628 C CA . ALA A 1 84 ? -9.455 -9.230 10.205 1.00 98.00 84 ALA A CA 1
ATOM 629 C C . ALA A 1 84 ? -10.074 -7.915 9.720 1.00 98.00 84 ALA A C 1
ATOM 631 O O . ALA A 1 84 ? -10.251 -7.766 8.515 1.00 98.00 84 ALA A O 1
ATOM 632 N N . ASP A 1 85 ? -10.323 -6.960 10.620 1.00 98.31 85 ASP A N 1
ATOM 633 C CA . ASP A 1 85 ? -10.972 -5.693 10.265 1.00 98.31 85 ASP A CA 1
ATOM 634 C C . ASP A 1 85 ? -10.019 -4.828 9.431 1.00 98.31 85 ASP A C 1
ATOM 636 O O . ASP A 1 85 ? -10.403 -4.259 8.412 1.00 98.31 85 ASP A O 1
ATOM 640 N N . LEU A 1 86 ? -8.739 -4.774 9.822 1.00 98.56 86 LEU A N 1
ATOM 641 C CA . LEU A 1 86 ? -7.711 -4.054 9.062 1.00 98.56 86 LEU A CA 1
ATOM 642 C C . LEU A 1 86 ? -7.441 -4.709 7.705 1.00 98.56 86 LEU A C 1
ATOM 644 O O . LEU A 1 86 ? -7.237 -4.006 6.716 1.00 98.56 86 LEU A O 1
ATOM 648 N N . ARG A 1 87 ? -7.443 -6.047 7.643 1.00 98.19 87 ARG A N 1
ATOM 649 C CA . ARG A 1 87 ? -7.289 -6.790 6.389 1.00 98.19 87 ARG A CA 1
ATOM 650 C C . ARG A 1 87 ? -8.469 -6.531 5.462 1.00 98.19 87 ARG A C 1
ATOM 652 O O . ARG A 1 87 ? -8.245 -6.207 4.304 1.00 98.19 87 ARG A O 1
ATOM 659 N N . GLU A 1 88 ? -9.700 -6.638 5.950 1.00 98.38 88 GLU A N 1
ATOM 660 C CA . GLU A 1 88 ? -10.901 -6.376 5.153 1.00 98.38 88 GLU A CA 1
ATOM 661 C C . GLU A 1 88 ? -10.913 -4.943 4.614 1.00 98.38 88 GLU A C 1
ATOM 663 O O . GLU A 1 88 ? -11.070 -4.745 3.409 1.00 98.38 88 GLU A O 1
ATOM 668 N N . ALA A 1 89 ? -10.650 -3.954 5.473 1.00 98.25 89 ALA A N 1
ATOM 669 C CA . ALA A 1 89 ? -10.584 -2.557 5.063 1.00 98.25 89 ALA A CA 1
ATOM 670 C C . ALA A 1 89 ? -9.485 -2.311 4.014 1.00 98.25 89 ALA A C 1
ATOM 672 O O . ALA A 1 89 ? -9.710 -1.591 3.041 1.00 98.25 89 ALA A O 1
ATOM 673 N N . LEU A 1 90 ? -8.317 -2.946 4.164 1.00 97.94 90 LEU A N 1
ATOM 674 C CA . LEU A 1 90 ? -7.225 -2.835 3.198 1.00 97.94 90 LEU A CA 1
ATOM 675 C C . LEU A 1 90 ? -7.565 -3.488 1.854 1.00 97.94 90 LEU A C 1
ATOM 677 O O . LEU A 1 90 ? -7.307 -2.898 0.805 1.00 97.94 90 LEU A O 1
ATOM 681 N N . LEU A 1 91 ? -8.132 -4.697 1.869 1.00 97.62 91 LEU A N 1
ATOM 682 C CA . LEU A 1 91 ? -8.533 -5.408 0.651 1.00 97.62 91 LEU A CA 1
ATOM 683 C C . LEU A 1 91 ? -9.633 -4.643 -0.090 1.00 97.62 91 LEU A C 1
ATOM 685 O O . LEU A 1 91 ? -9.571 -4.522 -1.314 1.00 97.62 91 LEU A O 1
ATOM 689 N N . ARG A 1 92 ? -10.578 -4.049 0.649 1.00 97.06 92 ARG A N 1
ATOM 690 C CA . ARG A 1 92 ? -11.563 -3.114 0.103 1.00 97.06 92 ARG A CA 1
ATOM 691 C C . ARG A 1 92 ? -10.887 -1.926 -0.576 1.00 97.06 92 ARG A C 1
ATOM 693 O O . ARG A 1 92 ? -11.171 -1.665 -1.741 1.00 97.06 92 ARG A O 1
ATOM 700 N N . GLY A 1 93 ? -9.969 -1.242 0.106 1.00 95.69 93 GLY A N 1
ATOM 701 C CA . GLY A 1 93 ? -9.261 -0.095 -0.462 1.00 95.69 93 GLY A CA 1
ATOM 702 C C . GLY A 1 93 ? -8.481 -0.444 -1.731 1.00 95.69 93 GLY A C 1
ATOM 703 O O . GLY A 1 93 ? -8.565 0.287 -2.719 1.00 95.69 93 GLY A O 1
ATOM 704 N N . ILE A 1 94 ? -7.795 -1.592 -1.753 1.00 94.31 94 ILE A N 1
ATOM 705 C CA . ILE A 1 94 ? -7.104 -2.089 -2.954 1.00 94.31 94 ILE A CA 1
ATOM 706 C C . ILE A 1 94 ? -8.107 -2.332 -4.087 1.00 94.31 94 ILE A C 1
ATOM 708 O O . ILE A 1 94 ? -7.856 -1.918 -5.216 1.00 94.31 94 ILE A O 1
ATOM 712 N N . GLY A 1 95 ? -9.241 -2.974 -3.795 1.00 92.44 95 GLY A N 1
ATOM 713 C CA . GLY A 1 95 ? -10.271 -3.274 -4.789 1.00 92.44 95 GLY A CA 1
ATOM 714 C C . GLY A 1 95 ? -10.958 -2.033 -5.365 1.00 92.44 95 GLY A C 1
ATOM 715 O O . GLY A 1 95 ? -11.229 -1.989 -6.563 1.00 92.44 95 GLY A O 1
ATOM 716 N N . GLU A 1 96 ? -11.218 -1.019 -4.539 1.00 93.50 96 GLU A N 1
ATOM 717 C CA . GLU A 1 96 ? -11.929 0.198 -4.953 1.00 93.50 96 GLU A CA 1
ATOM 718 C C . GLU A 1 96 ? -11.011 1.232 -5.624 1.00 93.50 96 GLU A C 1
ATOM 720 O O . GLU A 1 96 ? -11.436 1.929 -6.545 1.00 93.50 96 GLU A O 1
ATOM 725 N N . THR A 1 97 ? -9.754 1.341 -5.183 1.00 90.00 97 THR A N 1
ATOM 726 C CA . THR A 1 97 ? -8.844 2.427 -5.603 1.00 90.00 97 THR A CA 1
ATOM 727 C C . THR A 1 97 ? -7.651 1.959 -6.434 1.00 90.00 97 THR A C 1
ATOM 729 O O . THR A 1 97 ? -6.983 2.773 -7.071 1.00 90.00 97 THR A O 1
ATOM 732 N N . GLY A 1 98 ? -7.351 0.658 -6.422 1.00 85.62 98 GLY A N 1
ATOM 733 C CA . GLY A 1 98 ? -6.150 0.092 -7.037 1.00 85.62 98 GLY A CA 1
ATOM 734 C C . GLY A 1 98 ? -4.858 0.317 -6.242 1.00 85.62 98 GLY A C 1
ATOM 735 O O . GLY A 1 98 ? -3.791 -0.081 -6.708 1.00 85.62 98 GLY A O 1
ATOM 736 N N . VAL A 1 99 ? -4.918 0.934 -5.055 1.00 88.81 99 VAL A N 1
ATOM 737 C CA . VAL A 1 99 ? -3.760 1.161 -4.172 1.00 88.81 99 VAL A CA 1
ATOM 738 C C . VAL A 1 99 ? -4.084 0.799 -2.713 1.00 88.81 99 VAL A C 1
ATOM 740 O O . VAL A 1 99 ? -5.252 0.830 -2.325 1.00 88.81 99 VAL A O 1
ATOM 743 N N . PRO A 1 100 ? -3.081 0.456 -1.874 1.00 93.56 100 PRO A N 1
ATOM 744 C CA . PRO A 1 100 ? -3.286 0.248 -0.441 1.00 93.56 100 PRO A CA 1
ATOM 745 C C . PRO A 1 100 ? -3.947 1.469 0.210 1.00 93.56 100 PRO A C 1
ATOM 747 O O . PRO A 1 100 ? -3.308 2.510 0.353 1.00 93.56 100 PRO A O 1
ATOM 750 N N . THR A 1 101 ? -5.200 1.321 0.637 1.00 96.25 101 THR A N 1
ATOM 751 C CA . THR A 1 101 ? -5.989 2.383 1.276 1.00 96.25 101 THR A CA 1
ATOM 752 C C . THR A 1 101 ? -6.796 1.791 2.424 1.00 96.25 101 THR A C 1
ATOM 754 O O . THR A 1 101 ? -7.289 0.672 2.317 1.00 96.25 101 THR A O 1
ATOM 757 N N . ILE A 1 102 ? -6.912 2.530 3.526 1.00 97.75 102 ILE A N 1
ATOM 758 C CA . ILE A 1 102 ? -7.756 2.194 4.673 1.00 97.75 102 ILE A CA 1
ATOM 759 C C . ILE A 1 102 ? -8.357 3.506 5.167 1.00 97.75 102 ILE A C 1
ATOM 761 O O . ILE A 1 102 ? -7.619 4.368 5.646 1.00 97.75 102 ILE A O 1
ATOM 765 N N . GLU A 1 103 ? -9.675 3.645 5.066 1.00 97.38 103 GLU A N 1
ATOM 766 C CA . GLU A 1 103 ? -10.391 4.767 5.667 1.00 97.38 103 GLU A CA 1
ATOM 767 C C . GLU A 1 103 ? -10.711 4.479 7.138 1.00 97.38 103 GLU A C 1
ATOM 769 O O . GLU A 1 103 ? -10.954 3.336 7.540 1.00 97.38 103 GLU A O 1
ATOM 774 N N . ASN A 1 104 ? -10.701 5.524 7.969 1.00 97.25 104 ASN A N 1
ATOM 775 C CA . ASN A 1 104 ? -10.911 5.370 9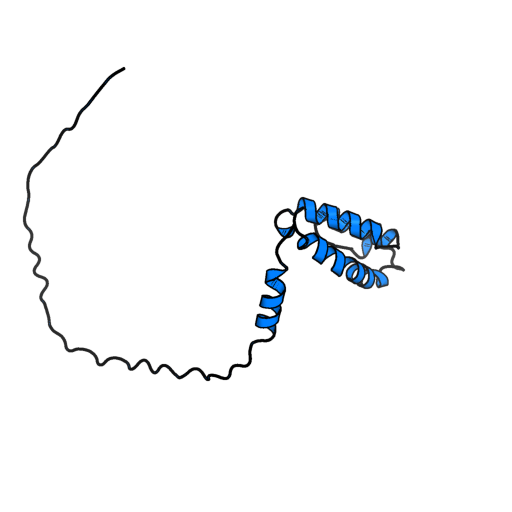.412 1.00 97.25 104 ASN A CA 1
ATOM 776 C C . ASN A 1 104 ? -12.308 4.827 9.749 1.00 97.25 104 ASN A C 1
ATOM 778 O O . ASN A 1 104 ? -12.459 4.112 10.735 1.00 97.25 104 ASN A O 1
ATOM 782 N N . ASP A 1 105 ? -13.325 5.159 8.957 1.00 97.25 105 ASP A N 1
ATOM 783 C CA . ASP A 1 105 ? -14.710 4.720 9.149 1.00 97.25 105 ASP A CA 1
ATOM 784 C C . ASP A 1 105 ? -14.932 3.240 8.800 1.00 97.25 105 ASP A C 1
ATOM 786 O O . ASP A 1 105 ? -15.896 2.643 9.276 1.00 97.25 105 ASP A O 1
ATOM 790 N N . TRP A 1 106 ? -14.029 2.621 8.034 1.00 97.62 106 TRP A N 1
ATOM 791 C CA . TRP A 1 106 ? -14.072 1.186 7.723 1.00 97.62 106 TRP A CA 1
ATOM 792 C C . TRP A 1 106 ? -13.518 0.314 8.852 1.00 97.62 106 TRP A C 1
ATOM 794 O O . TRP A 1 106 ? -13.675 -0.904 8.824 1.00 97.62 106 TRP A O 1
ATOM 804 N N . VAL A 1 107 ? -12.860 0.921 9.843 1.00 98.25 107 VAL A N 1
ATOM 805 C CA . VAL A 1 107 ? -12.169 0.223 10.929 1.00 98.25 107 VAL A CA 1
ATOM 806 C C . VAL A 1 107 ? -12.802 0.600 12.273 1.00 98.25 107 VAL A C 1
ATOM 808 O O . VAL A 1 107 ? -13.018 1.786 12.541 1.00 98.25 107 VAL A O 1
ATOM 811 N N . PRO A 1 108 ? -13.049 -0.363 13.182 1.00 98.38 108 PRO A N 1
ATOM 812 C CA . PRO A 1 108 ? -13.550 -0.052 14.515 1.00 98.38 108 PRO A CA 1
ATOM 813 C C . PRO A 1 108 ? -12.666 0.977 15.242 1.00 98.38 108 PRO A C 1
ATOM 815 O O . PRO A 1 108 ? -11.437 0.853 15.196 1.00 98.38 108 PRO A O 1
ATOM 818 N N . PRO A 1 109 ? -13.238 1.938 15.997 1.00 98.19 109 PRO A N 1
ATOM 819 C CA . PRO A 1 109 ? -12.466 3.000 16.652 1.00 98.19 109 PRO A CA 1
ATOM 820 C C . PRO A 1 109 ? -11.303 2.498 17.518 1.00 98.19 109 PRO A C 1
ATOM 822 O O . PRO A 1 109 ? -10.231 3.096 17.537 1.00 98.19 109 PRO A O 1
ATOM 825 N N . ALA A 1 110 ? -11.476 1.351 18.182 1.00 98.19 110 ALA A N 1
ATOM 826 C CA . ALA A 1 110 ? -10.444 0.728 19.013 1.00 98.19 110 ALA A CA 1
ATOM 827 C C . ALA A 1 110 ? -9.205 0.241 18.229 1.00 98.19 110 ALA A C 1
ATOM 829 O O . ALA A 1 110 ? -8.165 -0.023 18.832 1.00 98.19 110 ALA A O 1
ATOM 830 N N . LYS A 1 111 ? -9.305 0.106 16.902 1.00 98.19 111 LYS A N 1
ATOM 831 C CA . LYS A 1 111 ? -8.259 -0.440 16.025 1.00 98.19 111 LYS A CA 1
ATOM 832 C C . LYS A 1 111 ? -7.653 0.586 15.068 1.00 98.19 111 LYS A C 1
ATOM 834 O O . LYS A 1 111 ? -6.611 0.307 14.485 1.00 98.19 111 LYS A O 1
ATOM 839 N N . GLN A 1 112 ? -8.228 1.782 14.939 1.00 98.06 112 GLN A N 1
ATOM 840 C CA . GLN A 1 112 ? -7.733 2.818 14.018 1.00 98.06 112 GLN A CA 1
ATOM 841 C C . GLN A 1 112 ? -6.261 3.198 14.269 1.00 98.06 112 GLN A C 1
ATOM 843 O O . GLN A 1 112 ? -5.510 3.454 13.330 1.00 98.06 112 GLN A O 1
ATOM 848 N N . SER A 1 113 ? -5.793 3.137 15.521 1.00 98.00 113 SER A N 1
ATOM 849 C CA . SER A 1 113 ? -4.383 3.379 15.870 1.00 98.00 113 SER A CA 1
ATOM 850 C C . SER A 1 113 ? -3.397 2.381 15.239 1.00 98.00 113 SER A C 1
ATOM 852 O O . SER A 1 113 ? -2.199 2.654 15.187 1.00 98.00 113 SER A O 1
ATOM 854 N N . GLN A 1 114 ? -3.878 1.243 14.735 1.00 98.06 114 GLN A N 1
ATOM 855 C CA . GLN A 1 114 ? -3.076 0.190 14.106 1.00 98.06 114 GLN A CA 1
ATOM 856 C C . GLN A 1 114 ? -2.947 0.357 12.581 1.00 98.06 114 GLN A C 1
ATOM 858 O O . GLN A 1 114 ? -2.140 -0.334 11.950 1.00 98.06 114 GLN A O 1
ATOM 863 N N . ILE A 1 115 ? -3.692 1.285 11.971 1.00 97.88 115 ILE A N 1
ATOM 864 C CA . ILE A 1 115 ? -3.652 1.553 10.524 1.00 97.88 115 ILE A CA 1
ATOM 865 C C . ILE A 1 115 ? -2.219 1.865 10.036 1.00 97.88 115 ILE A C 1
ATOM 867 O O . ILE A 1 115 ? -1.767 1.222 9.084 1.00 97.88 115 ILE A O 1
ATOM 871 N N . PRO A 1 116 ? -1.425 2.740 10.693 1.00 97.81 116 PRO A N 1
ATOM 872 C CA . PRO A 1 116 ? -0.058 3.027 10.244 1.00 97.81 116 PRO A CA 1
ATOM 873 C C . PRO A 1 116 ? 0.869 1.802 10.281 1.00 97.81 116 PRO A C 1
ATOM 875 O O . PRO A 1 116 ? 1.704 1.605 9.391 1.00 97.81 116 PRO A O 1
ATOM 878 N N . ALA A 1 117 ? 0.713 0.947 11.296 1.00 97.31 117 ALA A N 1
ATOM 879 C CA . ALA A 1 117 ? 1.481 -0.290 11.412 1.00 97.31 117 ALA A CA 1
ATOM 880 C C . ALA A 1 117 ? 1.111 -1.284 10.298 1.00 97.31 117 ALA A C 1
ATOM 882 O O . ALA A 1 117 ? 1.988 -1.960 9.756 1.00 97.31 117 ALA A O 1
ATOM 883 N N . THR A 1 118 ? -0.163 -1.317 9.903 1.00 97.38 118 THR A N 1
ATOM 884 C CA . THR A 1 118 ? -0.651 -2.120 8.774 1.00 97.38 118 THR A CA 1
ATOM 885 C C . THR A 1 118 ? -0.017 -1.666 7.460 1.00 97.38 118 THR A C 1
ATOM 887 O O . THR A 1 118 ? 0.537 -2.490 6.729 1.00 97.38 118 THR A O 1
ATOM 890 N N . PHE A 1 119 ? 0.021 -0.356 7.195 1.00 97.12 119 PHE A N 1
ATOM 891 C CA . PHE A 1 119 ? 0.698 0.180 6.008 1.00 97.12 119 PHE A CA 1
ATOM 892 C C . PHE A 1 119 ? 2.198 -0.117 5.989 1.00 97.12 119 PHE A C 1
ATOM 894 O O . PHE A 1 119 ? 2.752 -0.487 4.955 1.00 97.12 119 PHE A O 1
ATOM 901 N N . THR A 1 120 ? 2.860 -0.026 7.142 1.00 96.19 120 THR A N 1
ATOM 902 C CA . THR A 1 120 ? 4.281 -0.385 7.258 1.00 96.19 120 THR A CA 1
ATOM 903 C C . THR A 1 120 ? 4.517 -1.848 6.878 1.00 96.19 120 THR A C 1
ATOM 905 O O . THR A 1 120 ? 5.498 -2.169 6.207 1.00 96.19 120 THR A O 1
ATOM 908 N N . ARG A 1 121 ? 3.595 -2.741 7.258 1.00 95.38 121 ARG A N 1
ATOM 909 C CA . ARG A 1 121 ? 3.689 -4.172 6.961 1.00 95.38 121 ARG A CA 1
ATOM 910 C C . ARG A 1 121 ? 3.542 -4.481 5.469 1.00 95.38 121 ARG A C 1
ATOM 912 O O . ARG A 1 121 ? 4.267 -5.336 4.964 1.00 95.38 121 ARG A O 1
ATOM 919 N N . ILE A 1 122 ? 2.652 -3.782 4.761 1.00 95.50 122 ILE A N 1
ATOM 920 C CA . ILE A 1 122 ? 2.424 -4.005 3.323 1.00 95.50 122 ILE A CA 1
ATOM 921 C C . ILE A 1 122 ? 3.414 -3.252 2.420 1.00 95.50 122 ILE A C 1
ATOM 923 O O . ILE A 1 122 ? 3.546 -3.596 1.250 1.00 95.50 122 ILE A O 1
ATOM 927 N N . ALA A 1 123 ? 4.164 -2.275 2.941 1.00 94.12 123 ALA A N 1
ATOM 928 C CA . ALA A 1 123 ? 5.065 -1.441 2.141 1.00 94.12 123 ALA A CA 1
ATOM 929 C C . ALA A 1 123 ? 6.114 -2.245 1.350 1.00 94.12 123 ALA A C 1
ATOM 931 O O . ALA A 1 123 ? 6.280 -2.038 0.148 1.00 94.12 123 ALA A O 1
ATOM 932 N N . LYS A 1 124 ? 6.808 -3.192 1.999 1.00 92.06 124 LYS A N 1
ATOM 933 C CA . LYS A 1 124 ? 7.786 -4.049 1.310 1.00 92.06 124 LYS A CA 1
ATOM 934 C C . LYS A 1 124 ? 7.111 -4.949 0.257 1.00 92.06 124 LYS A C 1
ATOM 936 O O . LYS A 1 124 ? 7.557 -4.896 -0.889 1.00 92.06 124 LYS A O 1
ATOM 941 N N . PRO A 1 125 ? 6.048 -5.712 0.582 1.00 92.56 125 PRO A N 1
ATOM 942 C CA . PRO A 1 125 ? 5.295 -6.466 -0.418 1.00 92.56 125 PRO A CA 1
ATOM 943 C C . PRO A 1 125 ? 4.805 -5.626 -1.600 1.00 92.56 125 PRO A C 1
ATOM 945 O O . PRO A 1 125 ? 4.928 -6.059 -2.737 1.00 92.56 125 PRO A O 1
ATOM 948 N N . ALA A 1 126 ? 4.316 -4.405 -1.367 1.00 92.31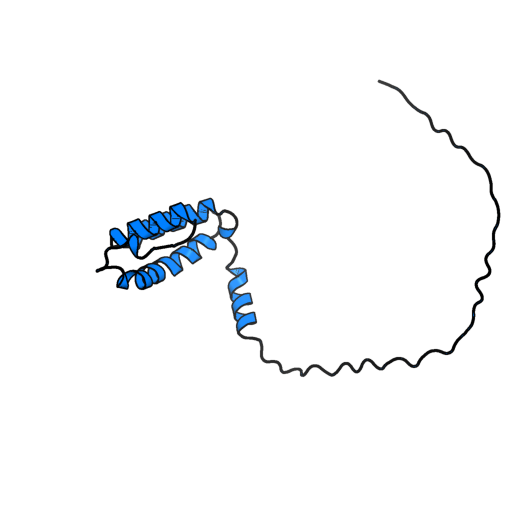 126 ALA A N 1
ATOM 949 C CA . ALA A 1 126 ? 3.855 -3.523 -2.438 1.00 92.31 126 ALA A CA 1
ATOM 950 C C . ALA A 1 126 ? 4.982 -3.175 -3.423 1.00 92.31 126 ALA A C 1
ATOM 952 O O . ALA A 1 126 ? 4.797 -3.269 -4.637 1.00 92.31 126 ALA A O 1
ATOM 953 N N . MET A 1 127 ? 6.173 -2.855 -2.908 1.00 90.31 127 MET A N 1
ATOM 954 C CA . MET A 1 127 ? 7.350 -2.606 -3.744 1.00 90.31 127 MET A CA 1
ATOM 955 C C . MET A 1 127 ? 7.764 -3.858 -4.528 1.00 90.31 127 MET A C 1
ATOM 957 O O . MET A 1 127 ? 8.066 -3.758 -5.713 1.00 90.31 127 MET A O 1
ATOM 961 N N . GLN A 1 128 ? 7.725 -5.042 -3.911 1.00 90.44 128 GLN A N 1
ATOM 962 C CA . GLN A 1 128 ? 8.002 -6.307 -4.608 1.00 90.44 128 GLN A CA 1
ATOM 963 C C . GLN A 1 128 ? 6.962 -6.572 -5.706 1.00 90.44 128 GLN A C 1
ATOM 965 O O . GLN A 1 128 ? 7.311 -6.844 -6.848 1.00 90.44 128 GLN A O 1
ATOM 970 N N . CYS A 1 129 ? 5.676 -6.371 -5.424 1.00 91.12 129 CYS A N 1
ATOM 971 C CA . CYS A 1 129 ? 4.622 -6.542 -6.417 1.00 91.12 129 CYS A CA 1
ATOM 972 C C . CYS A 1 129 ? 4.769 -5.618 -7.628 1.00 91.12 129 CYS A C 1
ATOM 974 O O . CYS A 1 129 ? 4.447 -6.057 -8.729 1.00 91.12 129 CYS A O 1
ATOM 976 N N . MET A 1 130 ? 5.259 -4.386 -7.451 1.00 89.31 130 MET A N 1
ATOM 977 C CA . MET A 1 130 ? 5.505 -3.447 -8.553 1.00 89.31 130 MET A CA 1
ATOM 978 C C . MET A 1 130 ? 6.749 -3.784 -9.382 1.00 89.31 130 MET A C 1
ATOM 980 O O . MET A 1 130 ? 6.753 -3.568 -10.597 1.00 89.31 130 MET A O 1
ATOM 984 N N . PHE A 1 131 ? 7.809 -4.260 -8.733 1.00 88.31 131 PHE A N 1
ATOM 985 C CA . PHE A 1 131 ? 9.157 -4.287 -9.308 1.00 88.31 131 PHE A CA 1
ATOM 986 C C . PHE A 1 131 ? 9.759 -5.682 -9.462 1.00 88.31 131 PHE A C 1
ATOM 988 O O . PHE A 1 131 ? 10.852 -5.825 -9.997 1.00 88.31 131 PHE A O 1
ATOM 995 N N . ASP A 1 132 ? 9.060 -6.728 -9.043 1.00 83.81 132 ASP A N 1
ATOM 996 C CA . ASP A 1 132 ? 9.441 -8.075 -9.430 1.00 83.81 132 ASP A CA 1
ATOM 997 C C . ASP A 1 132 ? 9.231 -8.256 -10.945 1.00 83.81 132 ASP A C 1
ATOM 999 O O . ASP A 1 132 ? 8.268 -7.722 -11.524 1.00 83.81 132 ASP A O 1
ATOM 1003 N N . PRO A 1 133 ? 10.109 -9.030 -11.604 1.00 73.25 133 PRO A N 1
ATOM 1004 C CA . PRO A 1 133 ? 9.986 -9.316 -13.022 1.00 73.25 133 PRO A CA 1
ATOM 1005 C C . PRO A 1 133 ? 8.687 -10.069 -13.334 1.00 73.25 133 PRO A C 1
ATOM 1007 O O . PRO A 1 133 ? 8.154 -10.833 -12.524 1.00 73.25 133 PRO A O 1
ATOM 1010 N N . LEU A 1 134 ? 8.189 -9.855 -14.549 1.00 67.69 134 LEU A N 1
ATOM 1011 C CA . LEU A 1 134 ? 7.175 -10.706 -15.164 1.00 67.69 134 LEU A CA 1
ATOM 1012 C C . LEU A 1 134 ? 7.864 -12.029 -15.510 1.00 67.69 134 LEU A C 1
ATOM 1014 O O . LEU A 1 134 ? 8.729 -12.045 -16.384 1.00 67.69 134 LEU A O 1
ATOM 1018 N N . THR A 1 135 ? 7.557 -13.094 -14.776 1.00 64.31 135 THR A N 1
ATOM 1019 C CA . THR A 1 135 ? 7.995 -14.459 -15.107 1.00 64.31 135 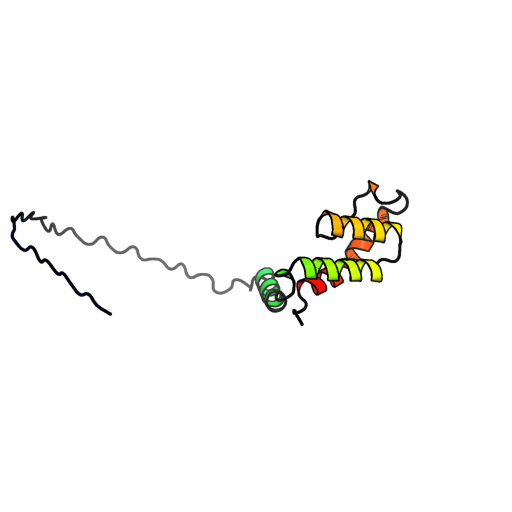THR A CA 1
ATOM 1020 C C . THR A 1 135 ? 7.138 -15.056 -16.204 1.00 64.31 135 THR A C 1
ATOM 1022 O O . THR A 1 135 ? 5.901 -14.882 -16.103 1.00 64.31 135 THR A O 1
#

pLDDT: mean 78.06, std 20.21, range [35.75, 98.56]

Secondary structure (DSSP, 8-state):
--------------------------PPP-----------S-----HHHHHHHHHHTT--SGGG-HHHHHHHHHHHHHHH--SHHHHHHHHHHHHHHSS----GGGS-TTTGGGHHHHHHHHHHHHHHHHHS---